Protein AF-A0A969J4I9-F1 (afdb_monomer)

Sequence (137 aa):
MTWDTQLGLRVLQGVEAELYLTALQHTVAYLWDIVKLDDDLNVRTGDCVFDSASIEQKIALLHQCLLALLKPNIPAPPLTNVMEAAAFLPFAFLQMRIEEEIEDEMHWAEQEDDDDLIYFYRRLVGNAYNMPISRSQ

Foldseek 3Di:
DADQDPVGRDADDDLRLVLLVVLLVVLLVVLVVCVVVVHDDPQDLPDPVLNPDRSVVLVVLLVLLSCRRHPVPRDRDPPDPNSVSSSCRSVSSLVVVQVVLVVVCVVPPDDDDDPPPSCVSVVSVVVSVPDPPPPDD

Secondary structure (DSSP, 8-state):
--EEETTEEE---HHHHHHHHHHHHHHHHHHHHHHHHT-------S-HHHHTS-HHHHHHHHHHHHHHHH-TTSPPPP--HHHHHHHHHHHHHHHHHHHHHHHHHHH-TT----HHHHTHHHHHHHHHHHS------

Nearest PDB structures (foldseek):
  4hr1-assembly1_A  TM=3.702E-01  e=8.362E+00  Pyrococcus abyssi virus 1
  7cum-assembly1_A  TM=2.785E-01  e=3.836E+00  Homo sapiens
  6w2x-assembly1_B  TM=2.772E-01  e=5.239E+00  Homo sapiens
  1cnt-assembly1_1  TM=2.327E-01  e=4.256E+00  Homo sapiens

Structure (mmCIF, N/CA/C/O backbone):
data_AF-A0A969J4I9-F1
#
_entry.id   AF-A0A969J4I9-F1
#
loop_
_atom_site.group_PDB
_atom_site.id
_atom_site.type_symbol
_atom_site.label_atom_id
_atom_site.label_alt_id
_atom_site.label_comp_id
_atom_site.label_asym_id
_atom_site.label_entity_id
_atom_site.label_seq_id
_atom_site.pdbx_PDB_ins_code
_atom_site.Cartn_x
_atom_site.Cartn_y
_atom_site.Cartn_z
_atom_site.occupancy
_atom_site.B_iso_or_equiv
_atom_site.auth_seq_id
_atom_site.auth_comp_id
_atom_site.auth_asym_id
_atom_site.auth_atom_id
_atom_site.pdbx_PDB_model_num
ATOM 1 N N . MET A 1 1 ? -12.460 0.405 17.778 1.00 58.81 1 MET A N 1
ATOM 2 C CA . MET A 1 1 ? -11.433 -0.618 18.068 1.00 58.81 1 MET A CA 1
ATOM 3 C C . MET A 1 1 ? -10.237 -0.296 17.202 1.00 58.81 1 MET A C 1
ATOM 5 O O . MET A 1 1 ? -10.440 -0.051 16.027 1.00 58.81 1 MET A O 1
ATOM 9 N N . THR A 1 2 ? -9.053 -0.194 17.787 1.00 72.81 2 THR A N 1
ATOM 10 C CA . THR A 1 2 ? -7.785 0.146 17.122 1.00 72.81 2 THR A CA 1
ATOM 11 C C . THR A 1 2 ? -7.131 -1.101 16.514 1.00 72.81 2 THR A C 1
ATOM 13 O O . THR A 1 2 ? -7.570 -2.210 16.811 1.00 72.81 2 THR A O 1
ATOM 16 N N . TRP A 1 3 ? -6.107 -0.941 15.670 1.00 78.19 3 TRP A N 1
ATOM 17 C CA . TRP A 1 3 ? -5.355 -2.078 15.127 1.00 78.19 3 TRP A CA 1
ATOM 18 C C . TRP A 1 3 ? -4.573 -2.789 16.229 1.00 78.19 3 TRP A C 1
ATOM 20 O O . TRP A 1 3 ? -3.909 -2.120 17.022 1.00 78.19 3 TRP A O 1
ATOM 30 N N . ASP A 1 4 ? -4.635 -4.121 16.262 1.00 80.56 4 ASP A N 1
ATOM 31 C CA . ASP A 1 4 ? -3.782 -4.937 17.128 1.00 80.56 4 ASP A CA 1
ATOM 32 C C . ASP A 1 4 ? -2.422 -5.126 16.458 1.00 80.56 4 ASP A C 1
ATOM 34 O O . ASP A 1 4 ? -2.276 -5.871 15.491 1.00 80.56 4 ASP A O 1
ATOM 38 N N . THR A 1 5 ? -1.442 -4.354 16.918 1.00 79.81 5 THR A N 1
ATOM 39 C CA . THR A 1 5 ? -0.074 -4.396 16.403 1.00 79.81 5 THR A CA 1
ATOM 40 C C . THR A 1 5 ? 0.827 -5.126 17.391 1.00 79.81 5 THR A C 1
ATOM 42 O O . THR A 1 5 ? 0.490 -5.292 18.560 1.00 79.81 5 THR A O 1
ATOM 45 N N . GLN A 1 6 ? 2.048 -5.466 16.977 1.00 78.25 6 GLN A N 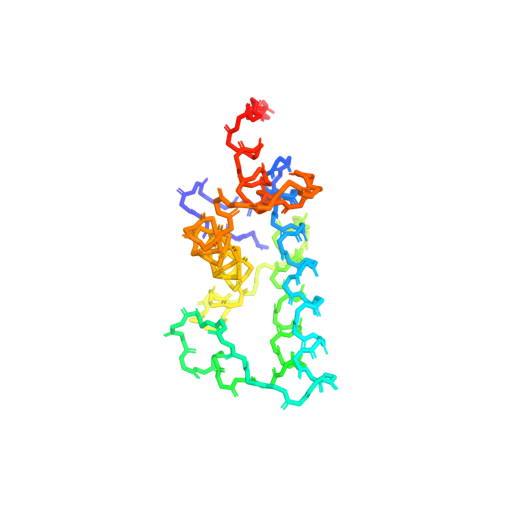1
ATOM 46 C CA . GLN A 1 6 ? 3.058 -6.002 17.903 1.00 78.25 6 GLN A CA 1
ATOM 47 C C . GLN A 1 6 ? 3.381 -5.050 19.074 1.00 78.25 6 GLN A C 1
ATOM 49 O O . GLN A 1 6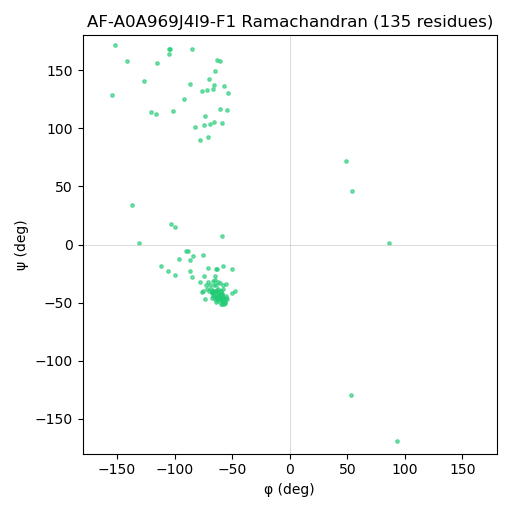 ? 3.909 -5.486 20.093 1.00 78.25 6 GLN A O 1
ATOM 54 N N . LEU A 1 7 ? 3.049 -3.759 18.951 1.00 80.38 7 LEU A N 1
ATOM 55 C CA . LEU A 1 7 ? 3.199 -2.747 20.001 1.00 80.38 7 LEU A CA 1
ATOM 56 C C . LEU A 1 7 ? 1.878 -2.468 20.747 1.00 80.38 7 LEU A C 1
ATOM 58 O O . LEU A 1 7 ? 1.762 -1.466 21.450 1.00 80.38 7 LEU A O 1
ATOM 62 N N . GLY A 1 8 ? 0.881 -3.342 20.587 1.00 83.00 8 GLY A N 1
ATOM 63 C CA . GLY A 1 8 ? -0.444 -3.246 21.190 1.00 83.00 8 GLY A CA 1
ATOM 64 C C . GLY A 1 8 ? -1.483 -2.556 20.303 1.00 83.00 8 GLY A C 1
ATOM 65 O O . GLY A 1 8 ? -1.261 -2.289 19.116 1.00 83.00 8 GLY A O 1
ATOM 66 N N . LEU A 1 9 ? -2.634 -2.257 20.912 1.00 83.50 9 LEU A N 1
ATOM 67 C CA . LEU A 1 9 ? -3.780 -1.628 20.257 1.00 83.50 9 LEU A CA 1
ATOM 68 C C . LEU A 1 9 ? -3.530 -0.139 20.010 1.00 83.50 9 LEU A C 1
ATOM 70 O O . LEU A 1 9 ? -3.659 0.675 20.927 1.00 83.50 9 LEU A O 1
ATOM 74 N N . ARG A 1 10 ? -3.216 0.239 18.770 1.00 87.75 10 ARG A N 1
ATOM 75 C CA . ARG A 1 10 ? -2.866 1.628 18.436 1.00 87.75 10 ARG A CA 1
ATOM 76 C C . ARG A 1 10 ? -3.198 2.013 16.995 1.00 87.75 10 ARG A C 1
ATOM 78 O O . ARG A 1 10 ? -3.582 1.183 16.179 1.00 87.75 10 ARG A O 1
ATOM 85 N N . VAL A 1 11 ? -3.055 3.304 16.716 1.00 91.44 11 VAL A N 1
ATOM 86 C CA . VAL A 1 11 ? -2.971 3.873 15.363 1.00 91.44 11 VAL A CA 1
ATOM 87 C C . VAL A 1 11 ? -1.518 4.250 15.068 1.00 91.44 11 VAL A C 1
ATOM 89 O O . VAL A 1 11 ? -0.702 4.350 15.993 1.00 91.44 11 VAL A O 1
ATOM 92 N N . LEU A 1 12 ? -1.191 4.467 13.797 1.00 91.50 12 LEU A N 1
ATOM 93 C CA . LEU A 1 12 ? 0.092 5.039 13.402 1.00 91.50 12 LEU A CA 1
ATOM 94 C C . LEU A 1 12 ? 0.139 6.516 13.803 1.00 91.50 12 LEU A C 1
ATOM 96 O O . LEU A 1 12 ? -0.864 7.230 13.726 1.00 91.50 12 LEU A O 1
ATOM 100 N N . GLN A 1 13 ? 1.308 6.976 14.242 1.00 90.88 13 GLN A N 1
ATOM 101 C CA . GLN A 1 13 ? 1.533 8.357 14.667 1.00 90.88 13 GLN A CA 1
ATOM 102 C C . GLN A 1 13 ? 2.906 8.845 14.206 1.00 90.88 13 GLN A C 1
ATOM 104 O O . GLN A 1 13 ? 3.808 8.045 13.960 1.00 90.88 13 GLN A O 1
ATOM 109 N N . GLY A 1 14 ? 3.059 10.169 14.107 1.00 91.88 14 GLY A N 1
ATOM 110 C CA . GLY A 1 14 ? 4.326 10.807 13.748 1.00 91.88 14 GLY A CA 1
ATOM 111 C C . GLY A 1 14 ? 4.910 10.245 12.452 1.00 91.88 14 GLY A C 1
ATOM 112 O O . GLY A 1 14 ? 4.207 10.125 11.449 1.00 91.88 14 GLY A O 1
ATOM 113 N N . VAL A 1 15 ? 6.184 9.859 12.510 1.00 91.44 15 VAL A N 1
ATOM 114 C CA . VAL A 1 15 ? 6.948 9.379 11.353 1.00 91.44 15 VAL A CA 1
ATOM 115 C C . VAL A 1 15 ? 6.380 8.098 10.732 1.00 91.44 15 VAL A C 1
ATOM 117 O O . VAL A 1 15 ? 6.425 7.936 9.517 1.00 91.44 15 VAL A O 1
ATOM 120 N N . GLU A 1 16 ? 5.777 7.205 11.526 1.00 91.31 16 GLU A N 1
ATOM 121 C CA . GLU A 1 16 ? 5.180 5.970 10.996 1.00 91.31 16 GLU A CA 1
ATOM 122 C C . GLU A 1 16 ? 3.955 6.272 10.125 1.00 91.31 16 GLU A C 1
ATOM 124 O O . GLU A 1 16 ? 3.759 5.662 9.075 1.00 91.31 16 GLU A O 1
ATOM 129 N N . ALA A 1 17 ? 3.130 7.228 10.563 1.00 93.25 17 ALA A N 1
ATOM 130 C CA . ALA A 1 17 ? 1.953 7.662 9.821 1.00 93.25 17 ALA A CA 1
ATOM 131 C C . ALA A 1 17 ? 2.345 8.372 8.521 1.00 93.25 17 ALA A C 1
ATOM 133 O O . ALA A 1 17 ? 1.726 8.137 7.486 1.00 93.25 17 ALA A O 1
ATOM 134 N N . GLU A 1 18 ? 3.374 9.219 8.576 1.00 93.94 18 GLU A N 1
ATOM 135 C CA . GLU A 1 18 ? 3.895 9.942 7.416 1.00 93.94 18 GLU A CA 1
ATOM 136 C C . GLU A 1 18 ? 4.502 8.991 6.380 1.00 93.94 18 GLU A C 1
ATOM 138 O O . GLU A 1 18 ? 4.151 9.070 5.199 1.00 93.94 18 GLU A O 1
ATOM 143 N N . LEU A 1 19 ? 5.332 8.039 6.823 1.00 94.56 19 LEU A N 1
ATOM 144 C CA . LEU A 1 19 ? 5.909 7.015 5.956 1.00 94.56 19 LEU A CA 1
ATOM 145 C C . LEU A 1 19 ? 4.808 6.201 5.274 1.00 94.56 19 LEU A C 1
ATOM 147 O O . LEU A 1 19 ? 4.813 6.067 4.052 1.00 94.56 19 LEU A O 1
ATOM 151 N N . TYR A 1 20 ? 3.848 5.687 6.048 1.00 95.12 20 TYR A N 1
ATOM 152 C CA . TYR A 1 20 ? 2.771 4.862 5.508 1.00 95.12 20 TYR A CA 1
ATOM 153 C C . TYR A 1 20 ? 1.896 5.634 4.516 1.00 95.12 20 TYR A C 1
ATOM 155 O O . TYR A 1 20 ? 1.564 5.119 3.449 1.00 95.12 20 TYR A O 1
ATOM 163 N N . LEU A 1 21 ? 1.534 6.880 4.841 1.00 95.69 21 LEU A N 1
ATOM 164 C CA . LEU A 1 21 ? 0.736 7.726 3.957 1.00 95.69 21 LEU A CA 1
ATOM 165 C C . LEU A 1 21 ? 1.468 8.003 2.640 1.00 95.69 21 LEU A C 1
ATOM 167 O O . LEU A 1 21 ? 0.863 7.876 1.577 1.00 95.69 21 LEU A O 1
ATOM 171 N N . THR A 1 22 ? 2.756 8.336 2.710 1.00 95.75 22 THR A N 1
ATOM 172 C CA . THR A 1 22 ? 3.583 8.609 1.527 1.00 95.75 22 THR A CA 1
ATOM 173 C C . THR A 1 22 ? 3.717 7.357 0.664 1.00 95.75 22 THR A C 1
ATOM 175 O O . THR A 1 22 ? 3.417 7.386 -0.528 1.00 95.75 22 THR A O 1
ATOM 178 N N . ALA A 1 23 ? 4.066 6.221 1.272 1.00 96.44 23 ALA A N 1
ATOM 179 C CA . ALA A 1 23 ? 4.154 4.935 0.585 1.00 96.44 23 ALA A CA 1
ATOM 180 C C . ALA A 1 23 ? 2.844 4.584 -0.131 1.00 96.44 23 ALA A C 1
ATOM 182 O O . ALA A 1 23 ? 2.843 4.184 -1.296 1.00 96.44 23 ALA A O 1
ATOM 183 N N . LEU A 1 24 ? 1.712 4.789 0.546 1.00 96.88 24 LEU A N 1
ATOM 184 C CA . LEU A 1 24 ? 0.398 4.508 -0.009 1.00 96.88 24 LEU A CA 1
ATOM 185 C C . LEU A 1 24 ? 0.046 5.432 -1.181 1.00 96.88 24 LEU A C 1
ATOM 187 O O . LEU A 1 24 ? -0.528 4.966 -2.161 1.00 96.88 24 LEU A O 1
ATOM 191 N N . GLN A 1 25 ? 0.383 6.721 -1.106 1.00 96.69 25 GLN A N 1
ATOM 192 C CA . GLN A 1 25 ? 0.159 7.663 -2.207 1.00 96.69 25 GLN A CA 1
ATOM 193 C C . GLN A 1 25 ? 0.898 7.222 -3.473 1.00 96.69 25 GLN A C 1
ATOM 195 O O . GLN A 1 25 ? 0.288 7.162 -4.541 1.00 96.69 25 GLN A O 1
ATOM 200 N N . HIS A 1 26 ? 2.171 6.844 -3.343 1.00 96.56 26 HIS A N 1
ATOM 201 C CA . HIS A 1 26 ? 2.959 6.324 -4.461 1.00 96.56 26 HIS A CA 1
ATOM 202 C C . HIS A 1 26 ? 2.423 4.978 -4.965 1.00 96.56 26 HIS A C 1
ATOM 204 O O . HIS A 1 26 ? 2.317 4.776 -6.170 1.00 96.56 26 HIS A O 1
ATOM 210 N N . THR A 1 27 ? 1.997 4.095 -4.057 1.00 97.31 27 THR A N 1
ATOM 211 C CA . THR A 1 27 ? 1.368 2.816 -4.419 1.00 97.31 27 THR A CA 1
ATOM 212 C C . THR A 1 27 ? 0.107 3.039 -5.253 1.00 97.31 27 THR A C 1
ATOM 214 O O . THR A 1 27 ? -0.069 2.408 -6.288 1.00 97.31 27 THR A O 1
ATOM 217 N N . VAL A 1 28 ? -0.778 3.951 -4.839 1.00 96.75 28 VAL A N 1
ATOM 218 C CA . VAL A 1 28 ? -2.014 4.255 -5.578 1.00 96.75 28 VAL A CA 1
ATOM 219 C C . VAL A 1 28 ? -1.707 4.894 -6.931 1.00 96.75 28 VAL A C 1
ATOM 221 O O . VAL A 1 28 ? -2.355 4.539 -7.911 1.00 96.75 28 VAL A O 1
ATOM 224 N N . ALA A 1 29 ? -0.727 5.799 -7.007 1.00 96.00 29 ALA A N 1
ATOM 225 C CA . ALA A 1 29 ? -0.285 6.373 -8.278 1.00 96.00 29 ALA A CA 1
ATOM 226 C C . ALA A 1 29 ? 0.215 5.283 -9.242 1.00 96.00 29 ALA A C 1
ATOM 228 O O . ALA A 1 29 ? -0.260 5.209 -10.371 1.00 96.00 29 ALA A O 1
ATOM 229 N N . TYR A 1 30 ? 1.062 4.373 -8.755 1.00 95.25 30 TYR A N 1
ATOM 230 C CA . TYR A 1 30 ? 1.547 3.228 -9.523 1.00 95.25 30 TYR A CA 1
ATOM 231 C C . TYR A 1 30 ? 0.406 2.327 -10.016 1.00 95.25 30 TYR A C 1
ATOM 233 O O . TYR A 1 30 ? 0.357 1.983 -11.192 1.00 95.25 30 TYR A O 1
ATOM 241 N N . LEU A 1 31 ? -0.565 1.999 -9.155 1.00 95.19 31 LEU A N 1
ATOM 242 C CA . LEU A 1 31 ? -1.736 1.217 -9.563 1.00 95.19 31 LEU A CA 1
ATOM 243 C C . LEU A 1 31 ? -2.523 1.895 -10.698 1.00 95.19 31 LEU A C 1
ATOM 245 O O . LEU A 1 31 ? -3.000 1.212 -11.601 1.00 95.19 31 LEU A O 1
ATOM 249 N N . TRP A 1 32 ? -2.655 3.223 -10.678 1.00 94.25 32 TRP A N 1
ATOM 250 C CA . TRP A 1 32 ? -3.309 3.957 -11.765 1.00 94.25 32 TRP A CA 1
ATOM 251 C C . TRP A 1 32 ? -2.509 3.938 -13.064 1.00 94.25 32 TRP A C 1
ATOM 253 O O . TRP A 1 32 ? -3.108 3.823 -14.135 1.00 94.25 32 TRP A O 1
ATOM 263 N N . ASP A 1 33 ? -1.185 4.033 -12.981 1.00 94.06 33 ASP A N 1
ATOM 264 C CA . ASP A 1 33 ? -0.316 3.955 -14.153 1.00 94.06 33 ASP A CA 1
ATOM 265 C C . ASP A 1 33 ? -0.410 2.579 -14.821 1.00 94.06 33 ASP A C 1
ATOM 267 O O . ASP A 1 33 ? -0.552 2.515 -16.040 1.00 94.06 33 ASP A O 1
ATOM 271 N N . ILE A 1 34 ? -0.469 1.498 -14.035 1.00 93.12 34 ILE A N 1
ATOM 272 C CA . ILE A 1 34 ? -0.693 0.133 -14.537 1.00 93.12 34 ILE A CA 1
ATOM 273 C C . ILE A 1 34 ? -2.009 0.028 -15.324 1.00 93.12 34 ILE A C 1
ATOM 275 O O . ILE A 1 34 ? -2.009 -0.450 -16.456 1.00 93.12 34 ILE A O 1
ATOM 279 N N . VAL A 1 35 ? -3.123 0.549 -14.786 1.00 91.94 35 VAL A N 1
ATOM 280 C CA . VAL A 1 35 ? -4.414 0.582 -15.513 1.00 91.94 35 VAL A CA 1
ATOM 281 C C . VAL A 1 35 ? -4.299 1.370 -16.815 1.00 91.94 35 VAL A C 1
ATOM 283 O O . VAL A 1 35 ? -4.849 0.980 -17.841 1.00 91.94 35 VAL A O 1
ATOM 286 N N . LYS A 1 36 ? -3.627 2.521 -16.771 1.00 92.81 36 LYS A N 1
ATOM 287 C CA . LYS A 1 36 ? -3.522 3.435 -17.911 1.00 92.81 36 LYS A CA 1
ATOM 288 C C . LYS A 1 36 ? -2.655 2.868 -19.036 1.00 92.81 36 LYS A C 1
ATOM 290 O O . LYS A 1 36 ? -2.921 3.168 -20.200 1.00 92.81 36 LYS A O 1
ATOM 295 N N . LEU A 1 37 ? -1.614 2.120 -18.684 1.00 93.56 37 LEU A N 1
ATOM 296 C CA . LEU A 1 37 ? -0.658 1.534 -19.620 1.00 93.56 37 LEU A CA 1
ATOM 297 C C . LEU A 1 37 ? -1.061 0.132 -20.095 1.00 93.56 37 LEU A C 1
ATOM 299 O O . LEU A 1 37 ? -0.413 -0.372 -21.006 1.00 93.56 37 LEU A O 1
ATOM 303 N N . ASP A 1 38 ? -2.136 -0.443 -19.539 1.00 90.69 38 ASP A N 1
ATOM 304 C CA . ASP A 1 38 ? -2.560 -1.831 -19.787 1.00 90.69 38 ASP A CA 1
ATOM 305 C C . ASP A 1 38 ? -1.418 -2.825 -19.508 1.00 90.69 38 ASP A C 1
ATOM 307 O O . ASP A 1 38 ? -1.106 -3.695 -20.319 1.00 90.69 38 ASP A O 1
ATOM 311 N N . ASP A 1 39 ? -0.745 -2.623 -18.371 1.00 90.81 39 ASP A N 1
ATOM 312 C CA . ASP A 1 39 ? 0.425 -3.396 -17.945 1.00 90.81 39 ASP A CA 1
ATOM 313 C C . ASP A 1 39 ? 0.073 -4.390 -16.823 1.00 90.81 39 ASP A C 1
ATOM 315 O O . ASP A 1 39 ? -1.001 -4.332 -16.213 1.00 90.81 39 ASP A O 1
ATOM 319 N N . ASP A 1 40 ? 0.991 -5.305 -16.524 1.00 88.06 40 ASP A N 1
ATOM 320 C CA . ASP A 1 40 ? 0.837 -6.285 -15.457 1.00 88.06 40 ASP A CA 1
ATOM 321 C C . ASP A 1 40 ? 1.305 -5.738 -14.099 1.00 88.06 40 ASP A C 1
ATOM 323 O O . ASP A 1 40 ? 2.358 -5.116 -13.948 1.00 88.06 40 ASP A O 1
ATOM 327 N N . LEU A 1 41 ? 0.527 -6.026 -13.049 1.00 89.06 41 LEU A N 1
ATOM 328 C CA .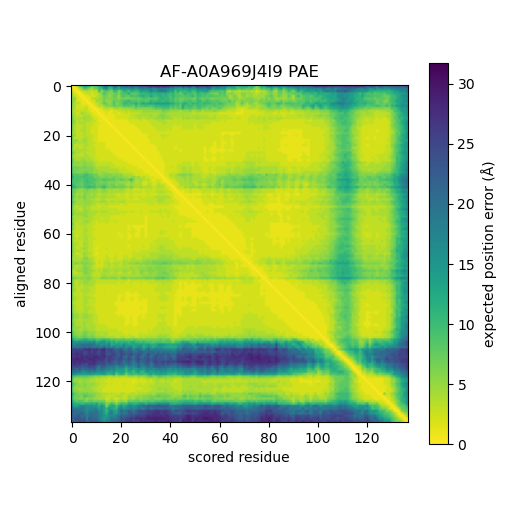 LEU A 1 41 ? 0.908 -5.673 -11.684 1.00 89.06 41 LEU A CA 1
ATOM 329 C C . LEU A 1 41 ? 2.031 -6.593 -11.177 1.00 89.06 41 LEU A C 1
ATOM 331 O O . LEU A 1 41 ? 1.794 -7.768 -10.872 1.00 89.06 41 LEU A O 1
ATOM 335 N N . ASN A 1 42 ? 3.228 -6.029 -11.014 1.00 89.19 42 ASN A N 1
ATOM 336 C CA . ASN A 1 42 ? 4.420 -6.774 -10.593 1.00 89.19 42 ASN A CA 1
ATOM 337 C C . ASN A 1 42 ? 4.568 -6.900 -9.069 1.00 89.19 42 ASN A C 1
ATOM 339 O O . ASN A 1 42 ? 5.173 -7.854 -8.582 1.00 89.19 42 ASN A O 1
ATOM 343 N N . VAL A 1 43 ? 3.956 -6.001 -8.294 1.00 92.75 43 VAL A N 1
ATOM 344 C CA . VAL A 1 43 ? 3.972 -6.078 -6.825 1.00 92.75 43 VAL A CA 1
ATOM 345 C C . VAL A 1 43 ? 3.013 -7.161 -6.310 1.00 92.75 43 VAL A C 1
ATOM 347 O O . VAL A 1 43 ? 1.845 -7.229 -6.707 1.00 92.75 43 VAL A O 1
ATOM 350 N N . ARG A 1 44 ? 3.496 -8.004 -5.390 1.00 93.38 44 ARG A N 1
ATOM 351 C CA . ARG A 1 44 ? 2.726 -9.092 -4.764 1.00 93.38 44 ARG A CA 1
ATOM 352 C C . ARG A 1 44 ? 2.790 -9.006 -3.248 1.00 93.38 44 ARG A C 1
ATOM 354 O O . ARG A 1 44 ? 3.844 -8.723 -2.688 1.00 93.38 44 ARG A O 1
ATOM 361 N N . THR A 1 45 ? 1.671 -9.287 -2.586 1.00 95.25 45 THR A N 1
ATOM 362 C CA . THR A 1 45 ? 1.614 -9.373 -1.116 1.00 95.25 45 THR A CA 1
ATOM 363 C C . THR A 1 45 ? 1.742 -10.807 -0.611 1.00 95.25 45 THR A C 1
ATOM 365 O O . THR A 1 45 ? 1.919 -11.012 0.587 1.00 95.25 45 THR A O 1
ATOM 368 N N . GLY A 1 46 ? 1.624 -11.800 -1.501 1.00 94.38 46 GLY A N 1
ATOM 369 C CA . GLY A 1 46 ? 1.652 -13.223 -1.158 1.00 94.38 46 GLY A CA 1
ATOM 370 C C . GLY A 1 46 ? 0.290 -13.789 -0.747 1.00 94.38 46 GLY A C 1
ATOM 371 O O . GLY A 1 46 ? 0.194 -14.977 -0.444 1.00 94.38 46 GLY A O 1
ATOM 372 N N . ASP A 1 47 ? -0.769 -12.973 -0.769 1.00 97.44 47 ASP A N 1
ATOM 373 C CA . ASP A 1 47 ? -2.141 -13.422 -0.534 1.00 97.44 47 ASP A CA 1
ATOM 374 C C . ASP A 1 47 ? -2.871 -13.545 -1.869 1.00 97.44 47 ASP A C 1
ATOM 376 O O . ASP A 1 47 ? -3.110 -12.552 -2.548 1.00 97.44 47 ASP A O 1
ATOM 380 N N . CYS A 1 48 ? -3.258 -14.761 -2.253 1.00 96.06 48 CYS A N 1
ATOM 381 C CA . CYS A 1 48 ? -3.806 -15.008 -3.586 1.00 96.06 48 CYS A CA 1
ATOM 382 C C . CYS A 1 48 ? -5.142 -14.295 -3.848 1.00 96.06 48 CYS A C 1
ATOM 384 O O . CYS A 1 48 ? -5.426 -13.930 -4.991 1.00 96.06 48 CYS A O 1
ATOM 386 N N . VAL A 1 49 ? -5.965 -14.083 -2.816 1.00 96.88 49 VAL A N 1
ATOM 387 C CA . VAL A 1 49 ? -7.273 -13.427 -2.951 1.00 96.88 49 VAL A CA 1
ATOM 388 C C . VAL A 1 49 ? -7.078 -11.933 -3.173 1.00 96.88 49 VAL A C 1
ATOM 390 O O . VAL A 1 49 ? -7.658 -11.364 -4.094 1.00 96.88 49 VAL A O 1
ATOM 393 N N . PHE A 1 50 ? -6.225 -11.300 -2.373 1.00 97.44 50 PHE A N 1
ATOM 394 C CA . PHE A 1 50 ? -5.873 -9.900 -2.550 1.00 97.44 50 PHE A CA 1
ATOM 395 C C . PHE A 1 50 ? -5.077 -9.662 -3.840 1.00 97.44 50 PHE A C 1
ATOM 397 O O . PHE A 1 50 ? -5.326 -8.692 -4.559 1.00 97.44 50 PHE A O 1
ATOM 404 N N . ASP A 1 51 ? -4.134 -10.543 -4.173 1.00 96.50 51 ASP A N 1
ATOM 405 C CA . ASP A 1 51 ? -3.271 -10.404 -5.347 1.00 96.50 51 ASP A CA 1
ATOM 406 C C . ASP A 1 51 ? -4.055 -10.516 -6.660 1.00 96.50 51 ASP A C 1
ATOM 408 O O . ASP A 1 51 ? -3.704 -9.823 -7.615 1.00 96.50 51 ASP A O 1
ATOM 412 N N . SER A 1 52 ? -5.137 -11.303 -6.681 1.00 95.62 52 SER A N 1
ATOM 413 C CA . SER A 1 52 ? -6.050 -11.458 -7.827 1.00 95.62 52 SER A CA 1
ATOM 414 C C . SER A 1 52 ? -7.205 -10.450 -7.872 1.00 95.62 52 SER A C 1
ATOM 416 O O . SER A 1 52 ? -7.957 -10.428 -8.848 1.00 95.62 52 SER A O 1
ATOM 418 N N . ALA A 1 53 ? -7.365 -9.612 -6.844 1.00 96.44 53 ALA A N 1
ATOM 419 C CA . ALA A 1 53 ? -8.392 -8.578 -6.830 1.00 96.44 53 ALA A CA 1
ATOM 420 C C . ALA A 1 53 ? -8.141 -7.516 -7.917 1.00 96.44 53 ALA A C 1
ATOM 422 O O . ALA A 1 53 ? -6.998 -7.197 -8.248 1.00 96.44 53 ALA A O 1
ATOM 423 N N . SER A 1 54 ? -9.219 -6.921 -8.430 1.00 95.50 54 SER A N 1
ATOM 424 C CA . SER A 1 54 ? -9.134 -5.747 -9.312 1.00 95.50 54 SER A CA 1
ATOM 425 C C . SER A 1 54 ? -8.464 -4.563 -8.610 1.00 95.50 54 SER A C 1
ATOM 427 O O . SER A 1 54 ? -8.454 -4.467 -7.378 1.00 95.50 54 SER A O 1
ATOM 429 N N . ILE A 1 55 ? -7.927 -3.627 -9.389 1.00 95.62 55 ILE A N 1
ATOM 430 C CA . ILE A 1 55 ? -7.251 -2.442 -8.854 1.00 95.62 55 ILE A CA 1
ATOM 431 C C . ILE A 1 55 ? -8.218 -1.584 -8.029 1.00 95.62 55 ILE A C 1
ATOM 433 O O . ILE A 1 55 ? -7.864 -1.131 -6.943 1.00 95.62 55 ILE A O 1
ATOM 437 N N . GLU A 1 56 ? -9.474 -1.457 -8.451 1.00 95.44 56 GLU A N 1
ATOM 438 C CA . GLU A 1 56 ? -10.522 -0.755 -7.711 1.00 95.44 56 GLU A CA 1
ATOM 439 C C . GLU A 1 56 ? -10.804 -1.415 -6.355 1.00 95.44 56 GLU A C 1
ATOM 441 O O . GLU A 1 56 ? -10.955 -0.726 -5.343 1.00 95.44 56 GLU A O 1
ATOM 446 N N . GLN A 1 57 ? -10.834 -2.753 -6.307 1.00 96.88 57 GLN A N 1
ATOM 447 C CA . GLN A 1 57 ? -10.985 -3.498 -5.053 1.00 96.88 57 GLN A CA 1
ATOM 448 C C . GLN A 1 57 ? -9.777 -3.293 -4.137 1.00 96.88 57 GLN A C 1
ATOM 450 O O . GLN A 1 57 ? -9.964 -3.025 -2.949 1.00 96.88 57 GLN A O 1
ATOM 455 N N . LYS A 1 58 ? -8.551 -3.353 -4.675 1.00 97.62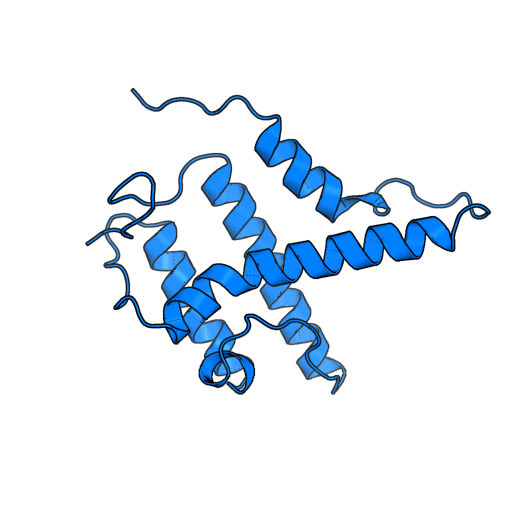 58 LYS A N 1
ATOM 456 C CA . LYS A 1 58 ? -7.332 -3.056 -3.909 1.00 97.62 58 LYS A CA 1
ATOM 457 C C . LYS A 1 58 ? -7.394 -1.638 -3.334 1.00 97.62 58 LYS A C 1
ATOM 459 O O . LYS A 1 58 ? -7.216 -1.479 -2.132 1.00 97.62 58 LYS A O 1
ATOM 464 N N . ILE A 1 59 ? -7.741 -0.627 -4.136 1.00 96.75 59 ILE A N 1
ATOM 465 C CA . ILE A 1 59 ? -7.883 0.773 -3.691 1.00 96.75 59 ILE A CA 1
ATOM 466 C C . ILE A 1 59 ? -8.931 0.909 -2.577 1.00 96.75 59 ILE A C 1
ATOM 468 O O . ILE A 1 59 ? -8.696 1.611 -1.591 1.00 96.75 59 ILE A O 1
ATOM 472 N N . ALA A 1 60 ? -10.071 0.224 -2.688 1.00 96.81 60 ALA A N 1
ATOM 473 C CA . ALA A 1 60 ? -11.101 0.255 -1.653 1.00 96.81 60 ALA A CA 1
ATOM 474 C C . ALA A 1 60 ? -10.598 -0.321 -0.316 1.00 96.81 60 ALA A C 1
ATOM 476 O O . ALA A 1 60 ? -10.826 0.283 0.736 1.00 96.81 60 ALA A O 1
ATOM 477 N N . LEU A 1 61 ? -9.884 -1.450 -0.352 1.00 97.06 61 LEU A N 1
ATOM 478 C CA . LEU A 1 61 ? -9.293 -2.083 0.832 1.00 97.06 61 LEU A CA 1
ATOM 479 C C . LEU A 1 61 ? -8.176 -1.218 1.434 1.00 97.06 61 LEU A C 1
ATOM 481 O O . LEU A 1 61 ? -8.159 -0.978 2.640 1.00 97.06 61 LEU A O 1
ATOM 485 N N . LEU A 1 62 ? -7.302 -0.669 0.588 1.00 97.06 62 LEU A N 1
ATOM 486 C CA . LEU A 1 62 ? -6.253 0.277 0.969 1.00 97.06 62 LEU A CA 1
ATOM 487 C C . LEU A 1 62 ? -6.817 1.502 1.699 1.00 97.06 62 LEU A C 1
ATOM 489 O O . LEU A 1 62 ? -6.303 1.899 2.744 1.00 97.06 62 LEU A O 1
ATOM 493 N N . HIS A 1 63 ? -7.899 2.085 1.179 1.00 95.88 63 HIS A N 1
ATOM 494 C CA . HIS A 1 63 ? -8.565 3.226 1.800 1.00 95.88 63 HIS A CA 1
ATOM 495 C C . HIS A 1 63 ? -9.154 2.873 3.175 1.00 95.88 63 HIS A C 1
ATOM 497 O O . HIS A 1 63 ? -9.037 3.662 4.116 1.00 95.88 63 HIS A O 1
ATOM 503 N N . GLN A 1 64 ? -9.740 1.679 3.327 1.00 95.25 64 GLN A N 1
ATOM 504 C CA . GLN A 1 64 ? -10.214 1.198 4.629 1.00 95.25 64 GLN A CA 1
ATOM 505 C C . GLN A 1 64 ? -9.061 1.043 5.629 1.00 95.25 64 GLN A C 1
ATOM 507 O O . GLN A 1 64 ? -9.168 1.538 6.755 1.00 95.25 64 GLN A O 1
ATOM 512 N N . CYS A 1 65 ? -7.950 0.424 5.211 1.00 94.75 65 CYS A N 1
ATOM 513 C CA . CYS A 1 65 ? -6.756 0.289 6.043 1.00 94.75 65 CYS A CA 1
ATOM 514 C C . CYS A 1 65 ? -6.215 1.656 6.463 1.00 94.75 65 CYS A C 1
ATOM 516 O O . CYS A 1 65 ? -6.015 1.887 7.653 1.00 94.75 65 CYS A O 1
ATOM 518 N N . LEU A 1 66 ? -6.061 2.589 5.519 1.00 94.88 66 LEU A N 1
ATOM 519 C CA . LEU A 1 66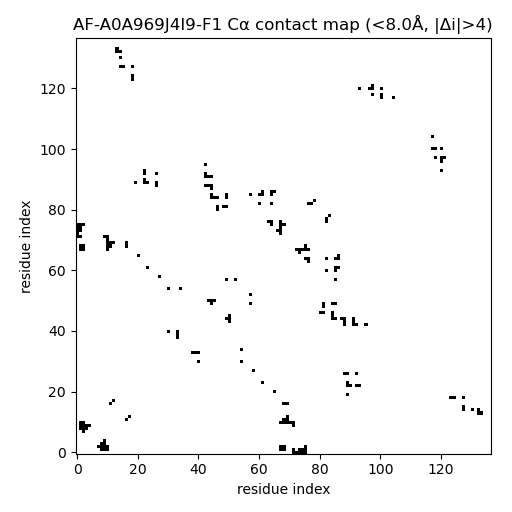 ? -5.568 3.939 5.787 1.00 94.88 66 LEU A CA 1
ATOM 520 C C . LEU A 1 66 ? -6.415 4.666 6.835 1.00 94.88 66 LEU A C 1
ATOM 522 O O . LEU A 1 66 ? -5.879 5.228 7.789 1.00 94.88 66 LEU A O 1
ATOM 526 N N . LEU A 1 67 ? -7.742 4.660 6.671 1.00 94.06 67 LEU A N 1
ATOM 527 C CA . LEU A 1 67 ? -8.638 5.337 7.606 1.00 94.06 67 LEU A CA 1
ATOM 528 C C . LEU A 1 67 ? -8.497 4.776 9.020 1.00 94.06 67 LEU A C 1
ATOM 530 O O . LEU A 1 67 ? -8.380 5.555 9.964 1.00 94.06 67 LEU A O 1
ATOM 534 N N . ALA A 1 68 ? -8.485 3.453 9.165 1.00 92.69 68 ALA A N 1
ATOM 535 C CA . ALA A 1 68 ? -8.360 2.809 10.465 1.00 92.69 68 ALA A CA 1
ATOM 536 C C . ALA A 1 68 ? -6.951 2.947 11.074 1.00 92.69 68 ALA A C 1
ATOM 538 O O . ALA A 1 68 ? -6.820 3.026 12.293 1.00 92.69 68 ALA A O 1
ATOM 539 N N . LEU A 1 69 ? -5.900 2.992 10.248 1.00 92.62 69 LEU A N 1
ATOM 540 C CA . LEU A 1 69 ? -4.515 3.164 10.698 1.00 92.62 69 LEU A CA 1
ATOM 541 C C . LEU A 1 69 ? -4.207 4.598 11.133 1.00 92.62 69 LEU A C 1
ATOM 543 O O . LEU A 1 69 ? -3.330 4.776 11.969 1.00 92.62 69 LEU A O 1
ATOM 547 N N . LEU A 1 70 ? -4.907 5.607 10.601 1.00 91.50 70 LEU A N 1
ATOM 548 C CA . LEU A 1 70 ? -4.632 7.021 10.895 1.00 91.50 70 LEU A CA 1
ATOM 549 C C . LEU A 1 70 ? -5.653 7.687 11.825 1.00 91.50 70 LEU A C 1
ATOM 551 O O . LEU A 1 70 ? -5.344 8.706 12.442 1.00 91.50 70 LEU A O 1
ATOM 555 N N . LYS A 1 71 ? -6.883 7.167 11.924 1.00 90.50 71 LYS A N 1
ATOM 556 C CA . LYS A 1 71 ? -7.957 7.803 12.702 1.00 90.50 71 LYS A CA 1
ATOM 557 C C . LYS A 1 71 ? -8.388 6.905 13.864 1.00 90.50 71 LYS A C 1
ATOM 559 O O . LYS A 1 71 ? -9.059 5.904 13.625 1.00 90.50 71 LYS A O 1
ATOM 564 N N . PRO A 1 72 ? -8.142 7.293 15.131 1.00 88.12 72 PRO A N 1
ATOM 565 C CA . PRO A 1 72 ? -8.452 6.445 16.291 1.00 88.12 72 PRO A CA 1
ATOM 566 C C . PRO A 1 72 ? -9.953 6.170 16.477 1.00 88.12 72 PRO A C 1
ATOM 568 O O . PRO A 1 72 ? -10.335 5.191 17.114 1.00 88.12 72 PRO A O 1
ATOM 571 N N . ASN A 1 73 ? -10.813 7.018 15.904 1.00 89.38 73 ASN A N 1
ATOM 572 C CA . ASN A 1 73 ? -12.269 6.872 15.976 1.00 89.38 73 ASN A CA 1
ATOM 573 C C . ASN A 1 73 ? -12.841 5.921 14.914 1.00 89.38 73 ASN A C 1
ATOM 575 O O . ASN A 1 73 ? -14.027 5.599 14.968 1.00 89.38 73 ASN A O 1
ATOM 579 N N . ILE A 1 74 ? -12.035 5.488 13.941 1.00 91.19 74 ILE A N 1
ATOM 580 C CA . ILE A 1 74 ? -12.463 4.530 12.923 1.00 91.19 74 ILE A CA 1
ATOM 581 C C . ILE A 1 74 ? -12.129 3.123 13.427 1.00 91.19 74 ILE A C 1
ATOM 583 O O . ILE A 1 74 ? -10.984 2.873 13.806 1.00 91.19 74 ILE A O 1
ATOM 587 N N . PRO A 1 75 ? -13.103 2.196 13.483 1.00 89.12 75 PRO A N 1
ATOM 588 C CA . PRO A 1 75 ? -12.816 0.832 13.889 1.00 89.12 75 PRO A CA 1
ATOM 589 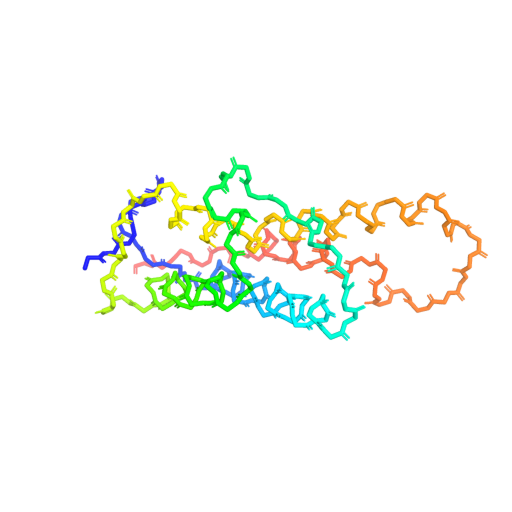C C . PRO A 1 75 ? -11.910 0.148 12.862 1.00 89.12 75 PRO A C 1
ATOM 591 O O . PRO A 1 75 ? -12.131 0.262 11.657 1.00 89.12 75 PRO A O 1
ATOM 594 N N . ALA A 1 76 ? -10.923 -0.592 13.358 1.00 89.00 76 ALA A N 1
ATOM 595 C CA . ALA A 1 76 ? -10.129 -1.492 12.552 1.00 89.00 76 ALA A CA 1
ATOM 596 C C . ALA A 1 76 ? -11.046 -2.516 11.863 1.00 89.00 76 ALA A C 1
ATOM 598 O O . ALA A 1 76 ? -11.976 -3.035 12.497 1.00 89.00 76 ALA A O 1
ATOM 599 N N . PRO A 1 77 ? -10.816 -2.785 10.569 1.00 90.12 77 PRO A N 1
ATOM 600 C CA . PRO A 1 77 ? -11.514 -3.846 9.866 1.00 90.12 77 PRO A CA 1
ATOM 601 C C . PRO A 1 77 ? -11.167 -5.205 10.501 1.00 90.12 77 PRO A C 1
ATOM 603 O O . PRO A 1 77 ? -10.135 -5.327 11.166 1.00 90.12 77 PRO A O 1
ATOM 606 N N . PRO A 1 78 ? -12.003 -6.242 10.312 1.00 90.44 78 PRO A N 1
ATOM 607 C CA . PRO A 1 78 ? -11.668 -7.587 10.760 1.00 90.44 78 PRO A CA 1
ATOM 608 C C . PRO A 1 78 ? -10.303 -8.017 10.218 1.00 90.44 78 PRO A C 1
ATOM 610 O O . PRO A 1 78 ? -10.050 -7.902 9.015 1.00 90.44 78 PRO A O 1
ATOM 613 N N . LEU A 1 79 ? -9.444 -8.520 11.108 1.00 88.00 79 LEU A N 1
ATOM 614 C CA . LEU A 1 79 ? -8.118 -9.006 10.748 1.00 88.00 79 LEU A CA 1
ATOM 615 C C . LEU A 1 79 ? -8.266 -10.316 9.969 1.00 88.00 79 LEU A C 1
ATOM 617 O O . LEU A 1 79 ? -8.421 -11.398 10.530 1.00 88.00 79 LEU A O 1
ATOM 621 N N . THR A 1 80 ? -8.317 -10.173 8.654 1.00 94.50 80 THR A N 1
ATOM 622 C CA . THR A 1 80 ? -8.333 -11.262 7.682 1.00 94.50 80 THR A CA 1
ATOM 623 C C . THR A 1 80 ? -7.054 -11.171 6.869 1.00 94.50 80 THR A C 1
ATOM 625 O O . THR A 1 80 ? -6.508 -10.078 6.713 1.00 94.50 80 THR A O 1
ATOM 628 N N . ASN A 1 81 ? -6.634 -12.287 6.284 1.00 95.12 81 ASN A N 1
ATOM 629 C CA . ASN A 1 81 ? -5.506 -12.344 5.355 1.00 95.12 81 ASN A CA 1
ATOM 630 C C . ASN A 1 81 ? -5.573 -11.251 4.268 1.00 95.12 81 ASN A C 1
ATOM 632 O O . ASN A 1 81 ? -4.570 -10.608 3.978 1.00 95.12 81 ASN A O 1
ATOM 636 N N . VAL A 1 82 ? -6.766 -10.965 3.731 1.00 97.06 82 VAL A N 1
ATOM 637 C CA . VAL A 1 82 ? -6.979 -9.914 2.719 1.00 97.06 82 VAL A CA 1
ATOM 638 C C . VAL A 1 82 ? -6.727 -8.509 3.278 1.00 97.06 82 VAL A C 1
ATOM 640 O O . VAL A 1 82 ? -6.135 -7.673 2.598 1.00 97.06 82 VAL A O 1
ATOM 643 N N . MET A 1 83 ? -7.160 -8.227 4.511 1.00 95.88 83 MET A N 1
ATOM 644 C CA . MET A 1 83 ? -6.925 -6.920 5.141 1.00 95.88 83 MET A CA 1
ATOM 645 C C . MET A 1 83 ? -5.467 -6.738 5.564 1.00 95.88 83 MET A C 1
ATOM 647 O O . MET A 1 83 ? -4.943 -5.630 5.462 1.00 95.88 83 MET A O 1
ATOM 651 N N . GLU A 1 84 ? -4.806 -7.809 6.000 1.00 94.69 84 GLU A N 1
ATOM 652 C CA . GLU A 1 84 ? -3.369 -7.806 6.283 1.00 94.69 84 GLU A CA 1
ATOM 653 C C . GLU A 1 84 ? -2.565 -7.558 5.005 1.00 94.69 84 GLU A C 1
ATOM 655 O O . GLU A 1 84 ? -1.710 -6.675 4.983 1.00 94.69 84 GLU A O 1
ATOM 660 N N . ALA A 1 85 ? -2.904 -8.247 3.913 1.00 97.12 85 ALA A N 1
ATOM 661 C CA . ALA A 1 85 ? -2.317 -8.024 2.596 1.00 97.12 85 ALA A CA 1
ATOM 662 C C . ALA A 1 85 ? -2.518 -6.581 2.111 1.00 97.12 85 ALA A C 1
ATOM 664 O O . ALA A 1 85 ? -1.567 -5.936 1.671 1.00 97.12 85 ALA A O 1
ATOM 665 N N . ALA A 1 86 ? -3.726 -6.033 2.262 1.00 97.12 86 ALA A N 1
ATOM 666 C CA . ALA A 1 86 ? -4.000 -4.639 1.931 1.00 97.12 86 ALA A CA 1
ATOM 667 C C . ALA A 1 86 ? -3.156 -3.669 2.773 1.00 97.12 86 ALA A C 1
ATOM 669 O O . ALA A 1 86 ? -2.565 -2.740 2.229 1.00 97.12 86 ALA A O 1
ATOM 670 N N . ALA A 1 87 ? -3.061 -3.881 4.088 1.00 95.31 87 ALA A N 1
ATOM 671 C CA . ALA A 1 87 ? -2.213 -3.063 4.955 1.00 95.31 87 ALA A CA 1
ATOM 672 C C . ALA A 1 87 ? -0.714 -3.210 4.625 1.00 95.31 87 ALA A C 1
ATOM 674 O O . ALA A 1 87 ? 0.064 -2.289 4.859 1.00 95.31 87 ALA A O 1
ATOM 675 N N . PHE A 1 88 ? -0.304 -4.352 4.071 1.00 96.06 88 PHE A N 1
ATOM 676 C CA . PHE A 1 88 ? 1.083 -4.634 3.717 1.00 96.06 88 PHE A CA 1
ATOM 677 C C . PHE A 1 88 ? 1.494 -4.110 2.332 1.00 96.06 88 PHE A C 1
ATOM 679 O O . PHE A 1 88 ? 2.663 -3.783 2.134 1.00 96.06 88 PHE A O 1
ATOM 686 N N . LEU A 1 89 ? 0.562 -3.982 1.382 1.00 97.62 89 LEU A N 1
ATOM 687 C CA . LEU A 1 89 ? 0.861 -3.611 -0.007 1.00 97.62 89 LEU A CA 1
ATOM 688 C C . LEU A 1 89 ? 1.752 -2.357 -0.160 1.00 97.62 89 LEU A C 1
ATOM 690 O O . LEU A 1 89 ? 2.672 -2.414 -0.975 1.00 97.62 89 LEU A O 1
ATOM 694 N N . PRO A 1 90 ? 1.575 -1.258 0.607 1.00 97.31 90 PRO A N 1
ATOM 695 C CA . PRO A 1 90 ? 2.472 -0.106 0.503 1.00 97.31 90 PRO A CA 1
ATOM 696 C C . PRO A 1 90 ? 3.934 -0.427 0.823 1.00 97.31 90 PRO A C 1
ATOM 698 O O . PRO A 1 90 ? 4.838 0.143 0.220 1.00 97.31 90 PRO A O 1
ATOM 701 N N . PHE A 1 91 ? 4.183 -1.362 1.742 1.00 96.38 91 PHE A N 1
ATOM 702 C CA . PHE A 1 91 ? 5.534 -1.813 2.067 1.00 96.38 91 PHE A CA 1
ATOM 703 C C . PHE A 1 91 ? 6.099 -2.730 0.984 1.00 96.38 91 PHE A C 1
ATOM 705 O O . PHE A 1 91 ? 7.261 -2.576 0.622 1.00 96.38 91 PHE A O 1
ATOM 712 N N . ALA A 1 92 ? 5.280 -3.626 0.422 1.00 97.12 92 ALA A N 1
ATOM 713 C CA . ALA A 1 92 ? 5.682 -4.454 -0.717 1.00 97.12 92 ALA A CA 1
ATOM 714 C C . ALA A 1 92 ? 6.062 -3.590 -1.933 1.00 97.12 92 ALA A C 1
ATOM 716 O O . ALA A 1 92 ? 7.062 -3.849 -2.596 1.00 97.12 92 ALA A O 1
ATOM 717 N N . PHE A 1 93 ? 5.306 -2.517 -2.184 1.00 96.50 93 PHE A N 1
ATOM 718 C CA . PHE A 1 93 ? 5.629 -1.531 -3.213 1.00 96.50 93 PHE A CA 1
ATOM 719 C C . PHE A 1 93 ? 6.960 -0.822 -2.926 1.00 96.50 93 PHE A C 1
ATOM 721 O O . PHE A 1 93 ? 7.807 -0.745 -3.810 1.00 96.50 93 PHE A O 1
ATOM 728 N N . LEU A 1 94 ? 7.176 -0.334 -1.697 1.00 95.81 94 LEU A N 1
ATOM 729 C CA . LEU A 1 94 ? 8.447 0.299 -1.329 1.00 95.81 94 LEU A CA 1
ATOM 730 C C . LEU A 1 94 ? 9.634 -0.647 -1.512 1.00 95.81 94 LEU A C 1
ATOM 732 O O . LEU A 1 94 ? 10.671 -0.219 -2.008 1.00 95.81 94 LEU A O 1
ATOM 736 N N . GLN A 1 95 ? 9.481 -1.912 -1.118 1.00 95.50 95 GLN A N 1
ATOM 737 C CA . GLN A 1 95 ? 10.516 -2.922 -1.292 1.00 95.50 95 GLN A CA 1
ATOM 738 C C . GLN A 1 95 ? 10.864 -3.098 -2.773 1.00 95.50 95 GLN A C 1
ATOM 740 O O . GLN A 1 95 ? 12.030 -2.962 -3.122 1.00 95.50 95 GLN A O 1
ATOM 745 N N . MET A 1 96 ? 9.860 -3.305 -3.633 1.00 95.25 96 MET A N 1
ATOM 746 C CA . MET A 1 96 ? 10.050 -3.421 -5.083 1.00 95.25 96 MET A CA 1
ATOM 747 C C . MET A 1 96 ? 10.788 -2.203 -5.653 1.00 95.25 96 MET A C 1
ATOM 749 O O . MET A 1 96 ? 11.761 -2.354 -6.378 1.00 95.25 96 MET A O 1
ATOM 753 N N . ARG A 1 97 ? 10.382 -0.983 -5.278 1.00 94.31 97 ARG A N 1
ATOM 754 C CA . ARG A 1 97 ? 11.033 0.246 -5.759 1.00 94.31 97 ARG A CA 1
ATOM 755 C C . ARG A 1 97 ? 12.474 0.400 -5.274 1.00 94.31 97 ARG A C 1
ATOM 757 O O . ARG A 1 97 ? 13.295 0.950 -5.996 1.00 94.31 97 ARG A O 1
ATOM 764 N N . ILE A 1 98 ? 12.784 -0.049 -4.059 1.00 93.31 98 ILE A N 1
ATOM 765 C CA . ILE A 1 98 ? 14.159 -0.057 -3.544 1.00 93.31 98 ILE A CA 1
ATOM 766 C C . ILE A 1 98 ? 15.006 -1.097 -4.283 1.00 93.31 98 ILE A C 1
ATOM 768 O O . ILE A 1 98 ? 16.166 -0.827 -4.574 1.00 93.31 98 ILE A O 1
ATOM 772 N N . GLU A 1 99 ? 14.448 -2.272 -4.573 1.00 92.31 99 GLU A N 1
ATOM 773 C CA . GLU A 1 99 ? 15.127 -3.311 -5.354 1.00 92.31 99 GLU A CA 1
ATOM 774 C C . GLU A 1 99 ? 15.434 -2.806 -6.772 1.00 92.31 99 GLU A C 1
ATOM 776 O O . GLU A 1 99 ? 16.585 -2.887 -7.191 1.00 92.31 99 GLU A O 1
ATOM 781 N N . GLU A 1 100 ? 14.471 -2.158 -7.438 1.00 90.62 100 GLU A N 1
ATOM 782 C CA . GLU A 1 100 ? 14.678 -1.476 -8.727 1.00 90.62 100 GLU A CA 1
ATOM 783 C C . GLU A 1 100 ? 15.789 -0.412 -8.642 1.00 90.62 100 GLU A C 1
ATOM 785 O O . GLU A 1 100 ?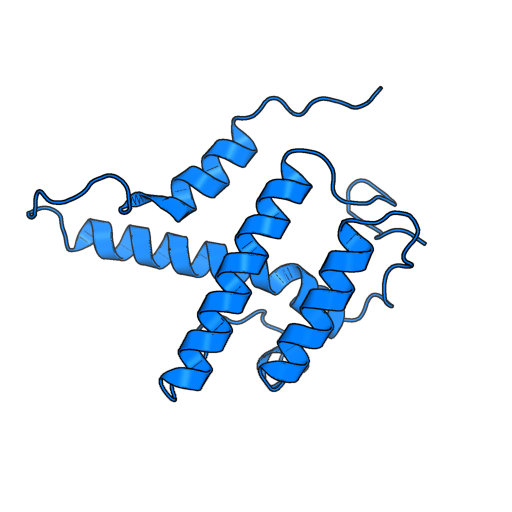 16.703 -0.419 -9.460 1.00 90.62 100 GLU A O 1
ATOM 790 N N . GLU A 1 101 ? 15.782 0.455 -7.616 1.00 90.00 101 GLU A N 1
ATOM 791 C CA . GLU A 1 101 ? 16.853 1.446 -7.403 1.00 90.00 101 GLU A CA 1
ATOM 792 C C . GLU A 1 101 ? 18.242 0.800 -7.252 1.00 90.00 101 GLU A C 1
ATOM 794 O O . GLU A 1 101 ? 19.246 1.409 -7.617 1.00 90.00 101 GLU A O 1
ATOM 799 N N . ILE A 1 102 ? 18.332 -0.386 -6.642 1.00 87.94 102 ILE A N 1
ATOM 800 C CA . ILE A 1 102 ? 19.600 -1.106 -6.440 1.00 87.94 102 ILE A CA 1
ATOM 801 C C . ILE A 1 102 ? 20.061 -1.767 -7.744 1.00 87.94 102 ILE A C 1
ATOM 803 O O . ILE A 1 102 ? 21.253 -1.743 -8.050 1.00 87.94 102 ILE A O 1
ATOM 807 N N . GLU A 1 103 ? 19.141 -2.355 -8.507 1.00 86.25 103 GLU A N 1
ATOM 808 C CA . GLU A 1 103 ? 19.443 -2.959 -9.808 1.00 86.25 103 GLU A CA 1
ATOM 809 C C . GLU A 1 103 ? 19.901 -1.901 -10.817 1.00 86.25 103 GLU A C 1
ATOM 811 O O . GLU A 1 103 ? 20.920 -2.082 -11.486 1.00 86.25 103 GLU A O 1
ATOM 816 N N . ASP A 1 104 ? 19.216 -0.759 -10.860 1.00 81.31 104 ASP A N 1
ATOM 817 C CA . ASP A 1 104 ? 19.584 0.383 -11.691 1.00 81.31 104 ASP A CA 1
ATOM 818 C C . ASP A 1 104 ? 20.984 0.912 -11.328 1.00 81.31 104 ASP A C 1
ATOM 820 O O . ASP A 1 104 ? 21.807 1.148 -12.213 1.00 81.31 104 ASP A O 1
ATOM 824 N N . GLU A 1 105 ? 21.329 1.023 -10.042 1.00 75.38 105 GLU A N 1
ATOM 825 C CA . GLU A 1 105 ? 22.671 1.442 -9.599 1.00 75.38 105 GLU A CA 1
ATOM 826 C C . GLU A 1 105 ? 23.789 0.558 -10.189 1.00 75.38 105 GLU A C 1
ATOM 828 O O . GLU A 1 105 ? 24.864 1.052 -10.538 1.00 75.38 105 GLU A O 1
ATOM 833 N N . MET A 1 106 ? 23.530 -0.741 -10.380 1.00 63.38 106 MET A N 1
ATOM 834 C CA . MET A 1 106 ? 24.477 -1.652 -11.032 1.00 63.38 106 MET A CA 1
ATOM 835 C C . MET A 1 106 ? 24.628 -1.398 -12.542 1.00 63.38 106 MET A C 1
ATOM 837 O O . MET A 1 106 ? 25.633 -1.809 -13.128 1.00 63.38 106 MET A O 1
ATOM 841 N N . HIS A 1 107 ? 23.659 -0.729 -13.172 1.00 63.03 107 HIS A N 1
ATOM 842 C CA . HIS A 1 107 ? 23.617 -0.435 -14.604 1.00 63.03 107 HIS A CA 1
ATOM 843 C C . HIS A 1 107 ? 24.073 0.990 -14.970 1.00 63.03 107 HIS A C 1
ATOM 845 O O . HIS A 1 107 ? 24.587 1.180 -16.073 1.00 63.03 107 HIS A O 1
ATOM 851 N N . TRP A 1 108 ? 23.955 1.968 -14.064 1.00 58.34 108 TRP A N 1
ATOM 852 C CA . TRP A 1 108 ? 24.187 3.399 -14.341 1.00 58.34 108 TRP A CA 1
ATOM 853 C C . TRP A 1 108 ? 25.522 3.972 -13.842 1.00 58.34 108 TRP A C 1
ATOM 855 O O . TRP A 1 108 ? 25.675 5.190 -13.803 1.00 58.34 108 TRP A O 1
ATOM 865 N N . ALA A 1 109 ? 26.529 3.148 -13.530 1.00 56.47 109 ALA A N 1
ATOM 866 C CA . ALA A 1 109 ? 27.852 3.604 -13.061 1.00 56.47 109 ALA A CA 1
ATOM 867 C C . ALA A 1 109 ? 28.633 4.540 -14.031 1.00 56.47 109 ALA A C 1
ATOM 869 O O . ALA A 1 109 ? 29.793 4.856 -13.772 1.00 56.47 109 ALA A O 1
ATOM 870 N N . GLU A 1 110 ? 28.025 4.991 -15.136 1.00 55.03 110 GLU A N 1
ATOM 871 C CA . GLU A 1 110 ? 28.642 5.804 -16.189 1.00 55.03 110 GLU A CA 1
ATOM 872 C C . GLU A 1 110 ? 27.846 7.066 -16.608 1.00 55.03 110 GLU A C 1
ATOM 874 O O . GLU A 1 110 ? 28.314 7.775 -17.499 1.00 55.03 110 GLU A O 1
ATOM 879 N N . GLN A 1 111 ? 26.687 7.397 -16.012 1.00 55.44 111 GLN A N 1
ATOM 880 C CA . GLN A 1 111 ? 25.927 8.611 -16.387 1.00 55.44 111 GLN A CA 1
ATOM 881 C C . GLN A 1 111 ? 25.733 9.588 -15.218 1.00 55.44 111 GLN A C 1
ATOM 883 O O . GLN A 1 111 ? 25.047 9.294 -14.247 1.00 55.44 111 GLN A O 1
ATOM 888 N N . GLU A 1 112 ? 26.349 10.768 -15.344 1.00 54.47 112 GLU A N 1
ATOM 889 C CA . GLU A 1 112 ? 26.127 11.945 -14.498 1.00 54.47 112 GLU A CA 1
ATOM 890 C C . GLU A 1 112 ? 24.818 12.633 -14.924 1.00 54.47 112 GLU A C 1
ATOM 892 O O . GLU A 1 112 ? 24.859 13.491 -15.797 1.00 54.47 112 GLU A O 1
ATOM 897 N N . ASP A 1 113 ? 23.662 12.277 -14.357 1.00 54.16 113 ASP A N 1
ATOM 898 C CA . ASP A 1 113 ? 22.475 13.146 -14.418 1.00 54.16 113 ASP A CA 1
ATOM 899 C C . ASP A 1 113 ? 21.507 12.899 -13.238 1.00 54.16 113 ASP A C 1
ATOM 901 O O . ASP A 1 113 ? 21.109 11.775 -12.951 1.00 54.16 113 ASP A O 1
ATOM 905 N N . ASP A 1 114 ? 21.144 14.006 -12.580 1.00 51.81 114 ASP A N 1
ATOM 906 C CA . ASP A 1 114 ? 20.108 14.220 -11.550 1.00 51.81 114 ASP A CA 1
ATOM 907 C C . ASP A 1 114 ? 20.061 13.239 -10.347 1.00 51.81 114 ASP A C 1
ATOM 909 O O . ASP A 1 114 ? 19.124 12.457 -10.161 1.00 51.81 114 ASP A O 1
ATOM 913 N N . ASP A 1 115 ? 21.055 13.361 -9.453 1.00 58.12 115 ASP A N 1
ATOM 914 C CA . ASP A 1 115 ? 21.201 12.620 -8.180 1.00 58.12 115 ASP A CA 1
ATOM 915 C C . ASP A 1 115 ? 19.946 12.625 -7.274 1.00 58.12 115 ASP A C 1
ATOM 917 O O . ASP A 1 115 ? 19.789 11.771 -6.392 1.00 58.12 115 ASP A O 1
ATOM 921 N N . ASP A 1 116 ? 19.033 13.584 -7.457 1.00 60.12 116 ASP A N 1
ATOM 922 C CA . ASP A 1 116 ? 17.902 13.807 -6.558 1.00 60.12 116 ASP A CA 1
ATOM 923 C C . ASP A 1 116 ? 16.764 12.786 -6.692 1.00 60.12 116 ASP A C 1
ATOM 925 O O . ASP A 1 116 ? 15.901 12.744 -5.812 1.00 60.12 116 ASP A O 1
ATOM 929 N N . LEU A 1 117 ? 16.769 11.906 -7.696 1.00 65.81 117 LEU A N 1
ATOM 930 C CA . LEU A 1 117 ? 15.791 10.810 -7.802 1.00 65.81 117 LEU A CA 1
ATOM 931 C C . LEU A 1 117 ? 16.396 9.415 -7.612 1.00 65.81 117 LEU A C 1
ATOM 933 O O . LEU A 1 117 ? 15.655 8.495 -7.268 1.00 65.81 117 LEU A O 1
ATOM 937 N N . ILE A 1 118 ? 17.719 9.272 -7.742 1.00 71.00 118 ILE A N 1
ATOM 938 C CA . ILE A 1 118 ? 18.418 7.976 -7.849 1.00 71.00 118 ILE A CA 1
ATOM 939 C C . ILE A 1 118 ? 18.269 7.104 -6.584 1.00 71.00 118 ILE A C 1
ATOM 941 O O . ILE A 1 118 ? 18.346 5.882 -6.649 1.00 71.00 118 ILE A O 1
ATOM 945 N N . TYR A 1 119 ? 17.953 7.701 -5.432 1.00 86.00 119 TYR A N 1
ATOM 946 C CA . TYR A 1 119 ? 17.764 6.982 -4.162 1.00 86.00 119 TYR A CA 1
ATOM 947 C C . TYR A 1 119 ? 16.551 7.482 -3.378 1.00 86.00 119 TYR A C 1
ATOM 949 O O . TYR A 1 119 ? 16.601 7.628 -2.150 1.00 86.00 119 TYR A O 1
ATOM 957 N N . PHE A 1 120 ? 15.491 7.893 -4.071 1.00 89.88 120 PHE A N 1
ATOM 958 C CA . PHE A 1 120 ? 14.317 8.483 -3.434 1.00 89.88 120 PHE A CA 1
ATOM 959 C C . PHE A 1 120 ? 13.688 7.549 -2.387 1.00 89.88 120 PHE A C 1
ATOM 961 O O . PHE A 1 120 ? 13.507 7.961 -1.239 1.00 89.88 120 PHE A O 1
ATOM 968 N N . TYR A 1 121 ? 13.399 6.295 -2.735 1.00 91.25 121 TYR A N 1
ATOM 969 C CA . TYR A 1 121 ? 12.713 5.348 -1.855 1.00 91.25 121 TYR A CA 1
ATOM 970 C C . TYR A 1 121 ? 13.621 4.875 -0.716 1.00 91.25 121 TYR A C 1
ATOM 972 O O . TYR A 1 121 ? 13.178 4.814 0.437 1.00 91.25 121 TYR A O 1
ATOM 980 N N . ARG A 1 122 ? 14.917 4.657 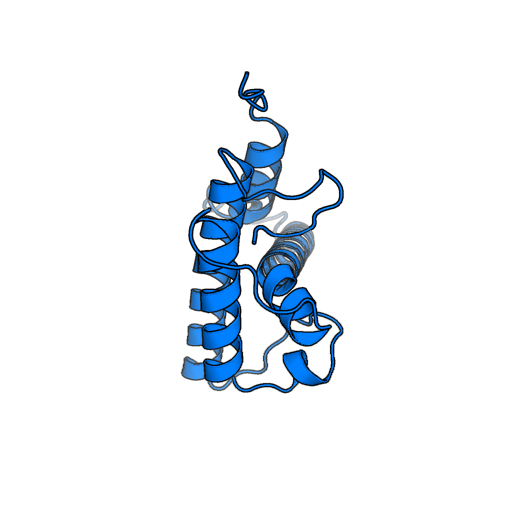-0.985 1.00 90.06 122 ARG A N 1
ATOM 981 C CA . ARG A 1 122 ? 15.917 4.423 0.071 1.00 90.06 122 ARG A CA 1
ATOM 982 C C . ARG A 1 122 ? 15.999 5.583 1.065 1.00 90.06 122 ARG A C 1
ATOM 984 O O . ARG A 1 122 ? 16.009 5.345 2.274 1.00 90.06 122 ARG A O 1
ATOM 991 N N . ARG A 1 123 ? 16.013 6.837 0.596 1.00 90.06 123 ARG A N 1
ATOM 992 C CA . ARG A 1 123 ? 16.007 8.025 1.473 1.00 90.06 123 ARG A CA 1
ATOM 993 C C . ARG A 1 123 ? 14.693 8.176 2.229 1.00 90.06 123 ARG A C 1
ATOM 995 O O . ARG A 1 123 ? 14.735 8.502 3.411 1.00 90.06 123 ARG A O 1
ATOM 1002 N N . LEU A 1 124 ? 13.550 7.906 1.600 1.00 90.88 124 LEU A N 1
ATOM 1003 C CA . LEU A 1 124 ? 12.239 7.931 2.255 1.00 90.88 124 LEU A CA 1
ATOM 1004 C C . LEU A 1 124 ? 12.217 6.994 3.472 1.00 90.88 124 LEU A C 1
ATOM 1006 O O . LEU A 1 124 ? 11.880 7.418 4.578 1.00 90.88 124 LEU A O 1
ATOM 1010 N N . VAL A 1 125 ? 12.644 5.742 3.286 1.00 90.81 125 VAL A N 1
ATOM 1011 C CA . VAL A 1 125 ? 12.725 4.755 4.370 1.00 90.81 125 VAL A CA 1
ATOM 1012 C C . VAL A 1 125 ? 13.809 5.138 5.384 1.00 90.81 125 VAL A C 1
ATOM 1014 O O . VAL A 1 125 ? 13.554 5.143 6.587 1.00 90.81 125 VAL A O 1
ATOM 1017 N N . GLY A 1 126 ? 15.003 5.524 4.926 1.00 88.25 126 GLY A N 1
ATOM 1018 C CA . GLY A 1 126 ? 16.115 5.923 5.793 1.00 88.25 126 GLY A CA 1
ATOM 1019 C C . GLY A 1 126 ? 15.790 7.123 6.688 1.00 88.25 126 GLY A C 1
ATOM 1020 O O . GLY A 1 126 ? 16.120 7.118 7.873 1.00 88.25 126 GLY A O 1
ATOM 1021 N N . ASN A 1 127 ? 15.081 8.125 6.164 1.00 87.69 127 ASN A N 1
ATOM 1022 C CA . ASN A 1 127 ? 14.615 9.277 6.935 1.00 87.69 127 ASN A CA 1
ATOM 1023 C C . ASN A 1 127 ? 13.641 8.852 8.036 1.00 87.69 127 ASN A C 1
ATOM 1025 O O . ASN A 1 127 ? 13.737 9.354 9.155 1.00 87.69 127 ASN A O 1
ATOM 1029 N N . ALA A 1 128 ? 12.761 7.887 7.756 1.00 86.31 128 ALA A N 1
ATOM 1030 C CA . ALA A 1 128 ? 11.841 7.371 8.759 1.00 86.31 128 ALA A CA 1
ATOM 1031 C C . ALA A 1 128 ? 12.562 6.662 9.923 1.00 86.31 128 ALA A C 1
ATOM 1033 O O . ALA A 1 128 ? 12.137 6.790 11.070 1.00 86.31 128 ALA A O 1
ATOM 1034 N N . TYR A 1 129 ? 13.680 5.977 9.652 1.00 81.06 129 TYR A N 1
ATOM 1035 C CA . TYR A 1 129 ? 14.517 5.348 10.683 1.00 81.06 129 TYR A CA 1
ATOM 1036 C C . TYR A 1 129 ? 15.421 6.335 11.437 1.00 81.06 129 TYR A C 1
ATOM 1038 O O . TYR A 1 129 ? 15.703 6.127 12.617 1.00 81.06 129 TYR A O 1
ATOM 1046 N N . ASN A 1 130 ? 15.887 7.393 10.768 1.00 78.44 130 ASN A N 1
ATOM 1047 C CA . ASN A 1 130 ? 16.827 8.363 11.335 1.00 78.44 130 ASN A CA 1
ATOM 1048 C C . ASN A 1 130 ? 16.148 9.500 12.115 1.00 78.44 130 ASN A C 1
ATOM 1050 O O . ASN A 1 130 ? 16.827 10.224 12.849 1.00 78.44 130 ASN A O 1
ATOM 1054 N N . MET A 1 131 ? 14.829 9.680 11.989 1.00 61.72 131 MET A N 1
ATOM 1055 C CA . MET A 1 131 ? 14.112 10.643 12.822 1.00 61.72 131 MET A CA 1
ATOM 1056 C C . MET A 1 131 ? 14.010 10.141 14.269 1.00 61.72 131 MET A C 1
ATOM 1058 O O . MET A 1 131 ? 13.612 8.997 14.503 1.00 61.72 131 MET A O 1
ATOM 1062 N N . PRO A 1 132 ? 14.319 10.985 15.274 1.00 55.09 132 PRO A N 1
ATOM 1063 C CA . PRO A 1 132 ? 14.103 10.620 16.663 1.00 55.09 132 PRO A CA 1
ATOM 1064 C C . PRO A 1 132 ? 12.613 10.346 16.868 1.00 55.09 132 PRO A C 1
ATOM 1066 O O . PRO A 1 132 ? 11.783 11.243 16.723 1.00 55.09 132 PRO A O 1
ATOM 1069 N N . ILE A 1 133 ? 12.280 9.101 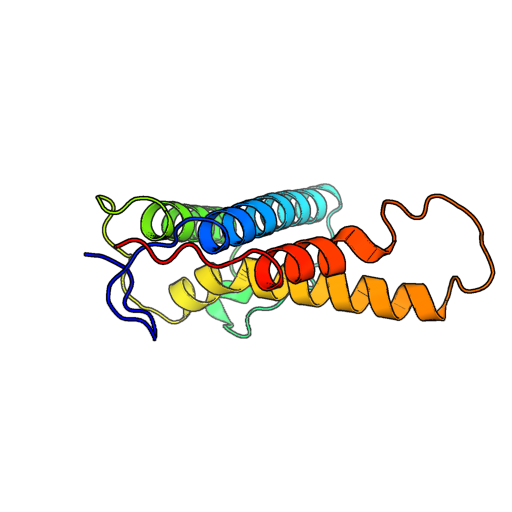17.215 1.00 54.88 133 ILE A N 1
ATOM 1070 C CA . ILE A 1 133 ? 10.923 8.711 17.597 1.00 54.88 133 ILE A CA 1
ATOM 1071 C C . ILE A 1 133 ? 10.556 9.568 18.808 1.00 54.88 133 ILE A C 1
ATOM 1073 O O . ILE A 1 133 ? 11.058 9.337 19.914 1.00 54.88 133 ILE A O 1
ATOM 1077 N N . SER A 1 134 ? 9.719 10.590 18.608 1.00 51.75 134 SER A N 1
ATOM 1078 C CA . SER A 1 134 ? 9.177 11.342 19.730 1.00 51.75 134 SER A CA 1
ATOM 1079 C C . SER A 1 134 ? 8.286 10.368 20.496 1.00 51.75 134 SER A C 1
ATOM 1081 O O . SER A 1 134 ? 7.239 9.921 20.033 1.00 51.75 134 SER A O 1
ATOM 1083 N N . ARG A 1 135 ? 8.779 9.917 21.650 1.00 39.25 135 ARG A N 1
ATOM 1084 C CA . ARG A 1 135 ? 7.982 9.108 22.564 1.00 39.25 135 ARG A CA 1
ATOM 1085 C C . ARG A 1 135 ? 6.916 10.041 23.117 1.00 39.25 135 ARG A C 1
ATOM 1087 O O . ARG A 1 135 ? 7.232 10.899 23.939 1.00 39.25 135 ARG A O 1
ATOM 1094 N N . SER A 1 136 ? 5.691 9.917 22.620 1.00 43.00 136 SER A N 1
ATOM 1095 C CA . SER A 1 136 ? 4.516 10.521 23.237 1.00 43.00 136 SER A CA 1
ATOM 1096 C C . SER A 1 136 ? 4.464 10.057 24.697 1.00 43.00 136 SER A C 1
ATOM 1098 O O . SER A 1 136 ? 4.412 8.856 24.967 1.00 43.00 136 SER A O 1
ATOM 1100 N N . GLN A 1 137 ? 4.603 11.020 25.616 1.00 36.47 137 GLN A N 1
ATOM 1101 C CA . GLN A 1 137 ? 4.360 10.848 27.052 1.00 36.47 137 GLN A CA 1
ATOM 1102 C C . GLN A 1 137 ? 2.868 10.678 27.326 1.00 36.47 137 GLN A C 1
ATOM 1104 O O . GLN A 1 137 ? 2.067 11.300 26.590 1.00 36.47 137 GLN A O 1
#

Radius of gyration: 16.56 Å; Cα contacts (8 Å, |Δi|>4): 120; chains: 1; bounding box: 42×29×47 Å

Mean predicted aligned error: 6.65 Å

Solvent-accessible surface area (backbone atoms only — not comparable to full-atom values): 7993 Å² total; per-residue (Å²): 86,52,35,82,46,101,89,42,74,42,55,49,56,71,58,59,35,51,52,51,52,52,36,37,53,54,42,53,52,51,56,51,49,33,65,74,68,74,53,81,84,83,73,65,64,87,37,71,71,54,63,69,45,53,70,69,56,50,51,54,46,35,51,53,43,50,47,18,36,65,33,77,88,35,54,41,73,76,92,38,72,53,52,52,33,40,62,39,39,32,56,41,42,51,50,52,54,37,51,50,40,54,56,47,56,76,71,48,86,84,66,95,75,70,78,84,60,63,50,46,59,55,47,56,54,48,50,55,70,71,47,80,79,78,75,83,125

pLDDT: mean 86.41, std 14.33, range [36.47, 97.62]